Protein AF-A0A0L6JHR9-F1 (afdb_monomer_lite)

pLDDT: mean 88.11, std 11.88, range [38.38, 98.44]

Secondary structure (DSSP, 8-state):
------HHHHHHHHHHHHHHHHHHHHHHHHHHHHHHHHHHHHHHHHHHHHHHHHHHHHHHHHHHHHHHHHHHHHHHTT--HHHHHHHH---TTT-

Organism: NCBI:txid398512

Foldseek 3Di:
DPPPPPPVVVVVVVVVVVVVVVVVVVVVVVVVVVVVVVVVCVVVVVVVVVVVVVVVVVVVVVLLVVLVVVLVVCVVVVHDPVVSCVPSVDDPVSD

Structure (mmCIF, N/CA/C/O backbone):
data_AF-A0A0L6JHR9-F1
#
_entry.id   AF-A0A0L6JHR9-F1
#
loop_
_atom_site.group_PDB
_atom_site.id
_atom_site.type_symbol
_atom_site.label_atom_id
_atom_site.label_alt_id
_atom_site.label_comp_id
_atom_site.label_asym_id
_atom_site.label_entity_id
_atom_site.label_seq_id
_atom_site.pdbx_PDB_ins_code
_atom_site.Cartn_x
_atom_site.Cartn_y
_atom_site.Cartn_z
_atom_site.occupancy
_atom_site.B_iso_or_equiv
_atom_site.auth_seq_id
_atom_site.auth_comp_id
_atom_site.auth_asym_id
_atom_site.auth_atom_id
_atom_site.pdbx_PDB_model_num
ATOM 1 N N . MET A 1 1 ? 28.192 -13.535 -62.582 1.00 38.38 1 MET A N 1
ATOM 2 C CA . MET A 1 1 ? 29.372 -12.742 -62.175 1.00 38.38 1 MET A CA 1
ATOM 3 C C . MET A 1 1 ? 28.937 -11.813 -61.061 1.00 38.38 1 MET A C 1
ATOM 5 O O . MET A 1 1 ? 28.013 -11.043 -61.275 1.00 38.38 1 MET A O 1
ATOM 9 N N . ALA A 1 2 ? 29.517 -11.943 -59.868 1.00 46.34 2 ALA A N 1
ATOM 10 C CA . ALA A 1 2 ? 29.223 -11.036 -58.765 1.00 46.34 2 ALA A CA 1
ATOM 11 C C . ALA A 1 2 ? 29.741 -9.643 -59.140 1.00 46.34 2 ALA A C 1
ATOM 13 O O . ALA A 1 2 ? 30.950 -9.453 -59.280 1.00 46.34 2 ALA A O 1
ATOM 14 N N . ILE A 1 3 ? 28.830 -8.695 -59.358 1.00 55.06 3 ILE A N 1
ATOM 15 C CA . ILE A 1 3 ? 29.178 -7.281 -59.468 1.00 55.06 3 ILE A CA 1
ATOM 16 C C . ILE A 1 3 ? 29.717 -6.910 -58.088 1.00 55.06 3 ILE A C 1
ATOM 18 O O . ILE A 1 3 ? 28.947 -6.772 -57.140 1.00 55.06 3 ILE A O 1
ATOM 22 N N . LYS A 1 4 ? 31.045 -6.853 -57.935 1.00 57.72 4 LYS A N 1
ATOM 23 C CA . LYS A 1 4 ? 31.655 -6.248 -56.749 1.00 57.72 4 LYS A CA 1
ATOM 24 C C . LYS A 1 4 ? 31.088 -4.835 -56.670 1.00 57.72 4 LYS A C 1
ATOM 26 O O . LYS A 1 4 ? 31.312 -4.049 -57.588 1.00 57.72 4 LYS A O 1
ATOM 31 N N . ALA A 1 5 ? 30.305 -4.561 -55.628 1.00 63.00 5 ALA A N 1
ATOM 32 C CA . ALA A 1 5 ? 29.808 -3.223 -55.355 1.00 63.00 5 ALA A CA 1
ATOM 33 C C . ALA A 1 5 ? 30.999 -2.256 -55.381 1.00 63.00 5 ALA A C 1
ATOM 35 O O . ALA A 1 5 ? 32.081 -2.604 -54.899 1.00 63.00 5 ALA A O 1
ATOM 36 N N . GLU A 1 6 ? 30.827 -1.078 -55.985 1.00 79.06 6 GLU A N 1
ATOM 37 C CA . GLU A 1 6 ? 31.898 -0.087 -56.016 1.00 79.06 6 GLU A CA 1
ATOM 38 C C . GLU A 1 6 ? 32.434 0.143 -54.593 1.00 79.06 6 GLU A C 1
ATOM 40 O O . GLU A 1 6 ? 31.642 0.174 -53.645 1.00 79.06 6 GLU A O 1
ATOM 45 N N . PRO A 1 7 ? 33.752 0.336 -54.408 1.00 83.12 7 PRO A N 1
ATOM 46 C CA . PRO A 1 7 ? 34.358 0.453 -53.080 1.00 83.12 7 PRO A CA 1
ATOM 47 C C . PRO A 1 7 ? 33.700 1.505 -52.173 1.00 83.12 7 PRO A C 1
ATOM 49 O O . PRO A 1 7 ? 33.756 1.395 -50.949 1.00 83.12 7 PRO A O 1
ATOM 52 N N . ALA A 1 8 ? 33.079 2.530 -52.763 1.00 81.56 8 ALA A N 1
ATOM 53 C CA . ALA A 1 8 ? 32.291 3.528 -52.049 1.00 81.56 8 ALA A CA 1
ATOM 54 C C . ALA A 1 8 ? 30.980 2.951 -51.484 1.00 81.56 8 ALA A C 1
ATOM 56 O O . ALA A 1 8 ? 30.680 3.159 -50.311 1.00 81.56 8 ALA A O 1
ATOM 57 N N . ILE A 1 9 ? 30.242 2.172 -52.280 1.00 81.25 9 ILE A N 1
ATOM 58 C CA . ILE A 1 9 ? 28.984 1.528 -51.879 1.00 81.25 9 ILE A CA 1
ATOM 59 C C . ILE A 1 9 ? 29.242 0.502 -50.771 1.00 81.25 9 ILE A C 1
ATOM 61 O O . ILE A 1 9 ? 28.531 0.494 -49.768 1.00 81.25 9 ILE A O 1
ATOM 65 N N . GLU A 1 10 ? 30.299 -0.307 -50.894 1.00 85.50 10 GLU A N 1
ATOM 66 C CA . GLU A 1 10 ? 30.665 -1.289 -49.863 1.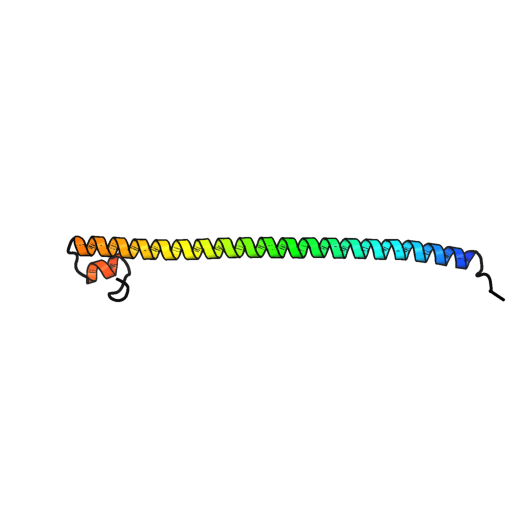00 85.50 10 GLU A CA 1
ATOM 67 C C . GLU A 1 10 ? 31.028 -0.610 -48.526 1.00 85.50 10 GLU A C 1
ATOM 69 O O . GLU A 1 10 ? 30.635 -1.071 -47.452 1.00 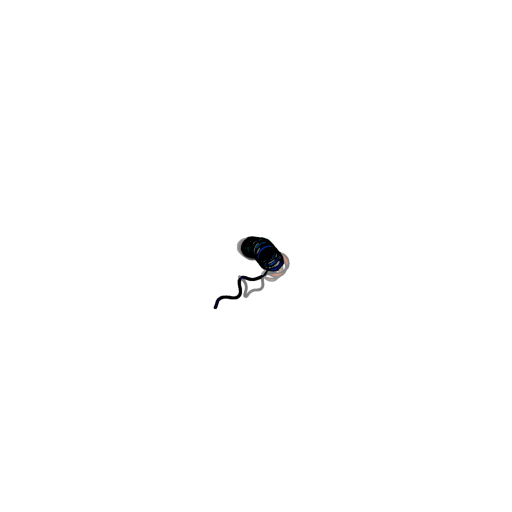85.50 10 GLU A O 1
ATOM 74 N N . LYS A 1 11 ? 31.742 0.525 -48.570 1.00 86.56 11 LYS A N 1
ATOM 75 C CA . LYS A 1 11 ? 32.051 1.322 -47.371 1.00 86.56 11 LYS A CA 1
ATOM 76 C C . LYS A 1 11 ? 30.790 1.900 -46.733 1.00 86.56 11 LYS A C 1
ATOM 78 O O . LYS A 1 11 ? 30.636 1.800 -45.518 1.00 86.56 11 LYS A O 1
ATOM 83 N N . SER A 1 12 ? 29.885 2.466 -47.529 1.00 84.12 12 SER A N 1
ATOM 84 C CA . SER A 1 12 ? 28.615 3.001 -47.029 1.00 84.12 12 SER A CA 1
ATOM 85 C C . SER A 1 12 ? 27.747 1.914 -46.389 1.00 84.12 12 SER A C 1
ATOM 87 O O . SER A 1 12 ? 27.182 2.149 -45.324 1.00 84.12 12 SER A O 1
ATOM 89 N N . GLN A 1 13 ? 27.696 0.711 -46.971 1.00 84.50 13 GLN A N 1
ATOM 90 C CA . GLN A 1 13 ? 26.980 -0.435 -46.398 1.00 84.50 13 GLN A CA 1
ATOM 91 C C . GLN A 1 13 ? 27.544 -0.848 -45.032 1.00 84.50 13 GLN A C 1
ATOM 93 O O . GLN A 1 13 ? 26.779 -0.985 -44.080 1.00 84.50 13 GLN A O 1
ATOM 98 N N . LYS A 1 14 ? 28.873 -0.951 -44.895 1.00 85.94 14 LYS A N 1
ATOM 99 C CA . LYS A 1 14 ? 29.525 -1.274 -43.611 1.00 85.94 14 LYS A CA 1
ATOM 100 C C . LYS A 1 14 ? 29.255 -0.226 -42.528 1.00 85.94 14 LYS A C 1
ATOM 102 O O . LYS A 1 14 ? 29.053 -0.575 -41.368 1.00 85.94 14 LYS A O 1
ATOM 107 N N . VAL A 1 15 ? 29.240 1.060 -42.892 1.00 84.44 15 VAL A N 1
ATOM 108 C CA . VAL A 1 15 ? 28.911 2.148 -41.953 1.00 84.44 15 VAL A CA 1
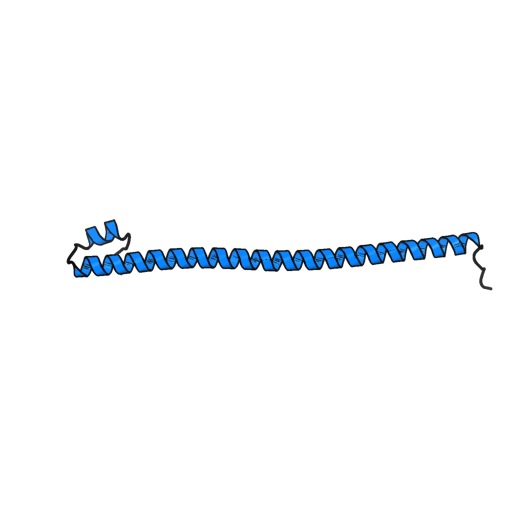ATOM 109 C C . VAL A 1 15 ? 27.448 2.067 -41.511 1.00 84.44 15 VAL A C 1
ATOM 111 O O . VAL A 1 15 ? 27.173 2.198 -40.320 1.00 84.44 15 VAL A O 1
ATOM 114 N N . LEU A 1 16 ? 26.518 1.812 -42.437 1.00 83.81 16 LEU A N 1
ATOM 115 C CA . LEU A 1 16 ? 25.096 1.644 -42.116 1.00 83.81 16 LEU A CA 1
ATOM 116 C C . LEU A 1 16 ? 24.848 0.440 -41.200 1.00 83.81 16 LEU A C 1
ATOM 118 O O . LEU A 1 16 ? 24.103 0.561 -40.234 1.00 83.81 16 LEU A O 1
ATOM 122 N N . GLU A 1 17 ? 25.506 -0.689 -41.457 1.00 84.19 17 GLU A N 1
ATOM 123 C CA . GLU A 1 17 ? 25.424 -1.887 -40.615 1.00 84.19 17 GLU A CA 1
ATOM 124 C C . GLU A 1 17 ? 25.964 -1.626 -39.199 1.00 84.19 17 GLU A C 1
ATOM 126 O O . GLU A 1 17 ? 25.333 -1.994 -38.205 1.00 84.19 17 GLU A O 1
ATOM 131 N N . TYR A 1 18 ? 27.091 -0.916 -39.082 1.00 83.75 18 TYR A N 1
ATOM 132 C CA . TYR A 1 18 ? 27.661 -0.523 -37.792 1.00 83.75 18 TYR A CA 1
ATOM 133 C C . TYR A 1 18 ? 26.739 0.421 -37.000 1.00 83.75 18 TYR A C 1
ATOM 135 O O . TYR A 1 18 ? 26.525 0.220 -35.801 1.00 83.75 18 TYR A O 1
ATOM 143 N N . LEU A 1 19 ? 26.164 1.430 -37.664 1.00 81.19 19 LEU A N 1
ATOM 144 C CA . LEU A 1 19 ? 25.217 2.362 -37.043 1.00 81.19 19 LEU A CA 1
ATOM 145 C C . LEU A 1 19 ? 23.929 1.650 -36.616 1.00 81.19 19 LEU A C 1
ATOM 147 O O . LEU A 1 19 ? 23.510 1.802 -35.470 1.00 81.19 19 LEU A O 1
ATOM 151 N N . GLY A 1 20 ? 23.365 0.805 -37.485 1.00 81.00 20 GLY A N 1
ATOM 152 C CA . GLY A 1 20 ? 22.189 -0.012 -37.180 1.00 81.00 20 GLY A CA 1
ATOM 153 C C . GLY A 1 20 ? 22.425 -0.938 -35.987 1.00 81.00 20 GLY A C 1
ATOM 154 O O . GLY A 1 20 ? 21.615 -0.976 -35.064 1.00 81.00 20 GLY A O 1
ATOM 155 N N . THR A 1 21 ? 23.591 -1.586 -35.927 1.00 79.38 21 THR A N 1
ATOM 156 C CA . THR A 1 21 ? 23.991 -2.425 -34.786 1.00 79.38 21 THR A CA 1
ATOM 157 C C . THR A 1 21 ? 24.036 -1.629 -33.477 1.00 79.38 21 THR A C 1
ATOM 159 O O . THR A 1 21 ? 23.626 -2.126 -32.425 1.00 79.38 21 THR A O 1
ATOM 162 N N . ASN A 1 22 ? 24.540 -0.393 -33.505 1.00 85.94 22 ASN A N 1
ATOM 163 C CA . ASN A 1 22 ? 24.588 0.467 -32.321 1.00 85.94 22 ASN A CA 1
ATOM 164 C C . ASN A 1 22 ? 23.193 0.948 -31.899 1.00 85.94 22 ASN A C 1
ATOM 166 O O . ASN A 1 22 ? 22.891 0.955 -30.702 1.00 85.94 22 ASN A O 1
ATOM 170 N N . ASP A 1 23 ? 22.334 1.294 -32.856 1.00 88.56 23 ASP A N 1
ATOM 171 C CA . ASP A 1 23 ? 20.963 1.732 -32.590 1.00 88.56 23 ASP A CA 1
ATOM 172 C C . ASP A 1 23 ? 20.086 0.597 -32.050 1.00 88.56 23 ASP A C 1
ATOM 174 O O . ASP A 1 23 ? 19.361 0.792 -31.069 1.00 88.56 23 ASP A O 1
ATOM 178 N N . GLU A 1 24 ? 20.194 -0.610 -32.607 1.00 89.88 24 GLU A N 1
ATOM 179 C CA . GLU A 1 24 ? 19.503 -1.802 -32.108 1.00 89.88 24 GLU A CA 1
ATOM 180 C C . GLU A 1 24 ? 19.961 -2.172 -30.700 1.00 89.88 24 GLU A C 1
ATOM 182 O O . GLU A 1 24 ? 19.125 -2.382 -29.817 1.00 89.88 24 GLU A O 1
ATOM 187 N N . LYS A 1 25 ? 21.276 -2.174 -30.444 1.00 87.56 25 LYS A N 1
ATOM 188 C CA . LYS A 1 25 ? 21.817 -2.401 -29.096 1.00 87.56 25 LYS A CA 1
ATOM 189 C C . LYS A 1 25 ? 21.298 -1.356 -28.120 1.00 87.56 25 LYS A C 1
ATOM 191 O O . LYS A 1 25 ? 20.822 -1.706 -27.042 1.00 87.56 25 LYS A O 1
ATOM 196 N N . ARG A 1 26 ? 21.329 -0.074 -28.494 1.00 89.06 26 ARG A N 1
ATOM 197 C CA . ARG A 1 26 ? 20.809 1.015 -27.659 1.00 89.06 26 ARG A CA 1
ATOM 198 C C . ARG A 1 26 ? 19.321 0.833 -27.373 1.00 89.06 26 ARG A C 1
ATOM 200 O O . ARG A 1 26 ? 18.893 1.035 -26.239 1.00 89.06 26 ARG A O 1
ATOM 207 N N . ARG A 1 27 ? 18.531 0.441 -28.373 1.00 93.69 27 ARG A N 1
ATOM 208 C CA . ARG A 1 27 ? 17.103 0.153 -28.211 1.00 93.69 27 ARG A CA 1
ATOM 209 C C . ARG A 1 27 ? 16.877 -1.037 -27.281 1.00 93.69 27 ARG A C 1
ATOM 211 O O . ARG A 1 27 ? 16.033 -0.940 -26.396 1.00 93.69 27 ARG A O 1
ATOM 218 N N . TYR A 1 28 ? 17.646 -2.111 -27.436 1.00 93.12 28 TYR A N 1
ATOM 219 C CA . TYR A 1 28 ? 17.592 -3.282 -26.563 1.00 93.12 28 TYR A CA 1
ATOM 220 C C . TYR A 1 28 ? 17.897 -2.915 -25.105 1.00 93.12 28 TYR A C 1
ATOM 222 O O . TYR A 1 28 ? 17.117 -3.248 -24.214 1.00 93.12 28 TYR A O 1
ATOM 230 N N . TYR A 1 29 ? 18.965 -2.148 -24.857 1.00 91.81 29 TYR A N 1
ATOM 231 C CA . TYR A 1 29 ? 19.296 -1.669 -23.513 1.00 91.81 29 TYR A CA 1
ATOM 232 C C . TYR A 1 29 ? 18.190 -0.799 -22.917 1.00 91.81 29 TYR A C 1
ATOM 234 O O . TYR A 1 29 ? 17.792 -1.041 -21.783 1.00 91.81 29 TYR A O 1
ATOM 242 N N . LYS A 1 30 ? 17.633 0.141 -23.691 1.00 94.31 30 LYS A N 1
ATOM 243 C CA . LYS A 1 30 ? 16.510 0.976 -23.239 1.00 94.31 30 LYS A CA 1
ATOM 244 C C . LYS A 1 30 ? 15.269 0.156 -22.895 1.00 94.31 30 LYS A C 1
ATOM 246 O O . LYS A 1 30 ? 14.612 0.444 -21.904 1.00 94.31 30 LYS A O 1
ATOM 251 N N . LEU A 1 31 ? 14.931 -0.850 -23.702 1.00 96.81 31 LEU A N 1
ATOM 252 C CA . LEU A 1 31 ? 13.785 -1.722 -23.432 1.00 96.81 31 LEU A CA 1
ATOM 253 C C . LEU A 1 31 ? 14.002 -2.556 -22.170 1.00 96.81 31 LEU A C 1
ATOM 255 O O . LEU A 1 31 ? 13.086 -2.675 -21.361 1.00 96.81 31 LEU A O 1
ATOM 259 N N . ARG A 1 32 ? 15.212 -3.089 -21.977 1.00 95.31 32 ARG A N 1
ATOM 260 C CA . ARG A 1 32 ? 15.573 -3.825 -20.763 1.00 95.31 32 ARG A CA 1
ATOM 261 C C . ARG A 1 32 ? 15.519 -2.930 -19.529 1.00 95.31 32 ARG A C 1
ATOM 263 O O . ARG A 1 32 ? 14.956 -3.326 -18.517 1.00 95.31 32 ARG A O 1
ATOM 270 N N . GLU A 1 33 ? 16.090 -1.735 -19.616 1.00 95.06 33 GLU A N 1
ATOM 271 C CA . GLU A 1 33 ? 16.066 -0.752 -18.537 1.00 95.06 33 GLU A CA 1
ATOM 272 C C . GLU A 1 33 ? 14.630 -0.351 -18.198 1.00 95.06 33 GLU A C 1
ATOM 274 O O . GLU A 1 33 ? 14.259 -0.364 -17.028 1.00 95.06 33 GLU A O 1
ATOM 279 N N . LYS A 1 34 ? 13.798 -0.088 -19.212 1.00 97.31 34 LYS A N 1
ATOM 280 C CA . LYS A 1 34 ? 12.375 0.189 -19.019 1.00 97.31 34 LYS A CA 1
ATOM 281 C C . LYS A 1 34 ? 11.667 -0.970 -18.320 1.00 97.31 34 LYS A C 1
ATOM 283 O O . LYS A 1 34 ? 10.978 -0.732 -17.341 1.00 97.31 34 LYS A O 1
ATOM 288 N N . ALA A 1 35 ? 11.869 -2.206 -18.777 1.00 96.75 35 ALA A N 1
ATOM 289 C CA . ALA A 1 35 ? 11.256 -3.376 -18.156 1.00 96.75 35 ALA A CA 1
ATOM 290 C C . ALA A 1 35 ? 11.639 -3.492 -16.674 1.00 96.75 35 ALA A C 1
ATOM 292 O O . ALA A 1 35 ? 10.764 -3.679 -15.839 1.00 96.75 35 ALA A O 1
ATOM 293 N N . ILE A 1 36 ? 12.919 -3.302 -16.335 1.00 95.81 36 ILE A N 1
ATOM 294 C CA . ILE A 1 36 ? 13.387 -3.309 -14.941 1.00 95.81 36 ILE A CA 1
ATOM 295 C C . ILE A 1 36 ? 12.683 -2.222 -14.121 1.00 95.81 36 ILE A C 1
ATOM 297 O O . ILE A 1 36 ? 12.214 -2.506 -13.023 1.00 95.81 36 ILE A O 1
ATOM 301 N N . HIS A 1 37 ? 12.579 -0.997 -14.642 1.00 96.75 37 HIS A N 1
ATOM 302 C CA . HIS A 1 37 ? 11.882 0.086 -13.944 1.00 96.75 37 HIS A CA 1
ATOM 303 C C . HIS A 1 37 ? 10.396 -0.222 -13.755 1.00 96.75 37 HIS A C 1
ATOM 305 O O . HIS A 1 37 ? 9.896 -0.083 -12.644 1.00 96.75 37 HIS A O 1
ATOM 311 N N . ASP A 1 38 ? 9.715 -0.703 -14.797 1.00 97.94 38 ASP A N 1
ATOM 312 C CA . ASP A 1 38 ? 8.303 -1.083 -14.734 1.00 97.94 38 ASP A CA 1
ATOM 313 C C . ASP A 1 38 ? 8.081 -2.187 -13.676 1.00 97.94 38 ASP A C 1
ATOM 315 O O . ASP A 1 38 ? 7.126 -2.126 -12.900 1.00 97.94 38 ASP A O 1
ATOM 319 N N . GLU A 1 39 ? 8.982 -3.175 -13.584 1.00 96.56 39 GLU A N 1
ATOM 320 C CA . GLU A 1 39 ? 8.925 -4.212 -12.546 1.00 96.56 39 GLU A CA 1
ATOM 321 C C . GLU A 1 39 ? 9.157 -3.659 -11.141 1.00 96.56 39 GLU A C 1
ATOM 323 O O . GLU A 1 39 ? 8.421 -4.012 -10.216 1.00 96.56 39 GLU A O 1
ATOM 328 N N . VAL A 1 40 ? 10.155 -2.787 -10.976 1.00 96.81 40 VAL A N 1
ATOM 329 C CA . VAL A 1 40 ? 10.447 -2.138 -9.694 1.00 96.81 40 VAL A CA 1
ATOM 330 C C . VAL A 1 40 ? 9.241 -1.323 -9.244 1.00 96.81 40 VAL A C 1
ATOM 332 O O . VAL A 1 40 ? 8.756 -1.548 -8.140 1.00 96.81 40 VAL A O 1
ATOM 335 N N . THR A 1 41 ? 8.703 -0.459 -10.107 1.00 97.31 41 THR A N 1
ATOM 336 C CA . THR A 1 41 ? 7.521 0.360 -9.815 1.00 97.31 41 THR A CA 1
ATOM 337 C C . THR A 1 41 ? 6.310 -0.497 -9.45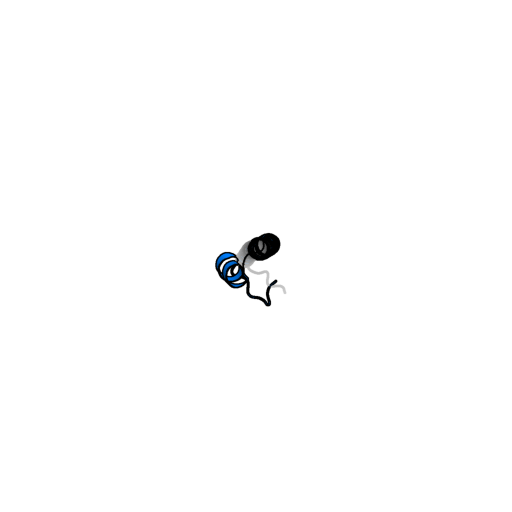9 1.00 97.31 41 THR A C 1
ATOM 339 O O . THR A 1 41 ? 5.597 -0.186 -8.507 1.00 97.31 41 THR A O 1
ATOM 342 N N . ARG A 1 42 ? 6.091 -1.608 -10.173 1.00 98.06 42 ARG A N 1
ATOM 343 C CA . ARG A 1 42 ? 5.008 -2.552 -9.867 1.00 98.06 42 ARG A CA 1
ATOM 344 C C . ARG A 1 42 ? 5.154 -3.139 -8.462 1.00 98.06 42 ARG A C 1
ATOM 346 O O . ARG A 1 42 ? 4.178 -3.194 -7.720 1.00 98.06 42 ARG A O 1
ATOM 353 N N . ILE A 1 43 ? 6.357 -3.582 -8.093 1.00 97.75 43 ILE A N 1
ATOM 354 C CA . ILE A 1 43 ? 6.619 -4.196 -6.783 1.00 97.75 43 ILE A CA 1
ATOM 355 C C . ILE A 1 43 ? 6.522 -3.160 -5.660 1.00 97.75 43 ILE A C 1
ATOM 357 O O . ILE A 1 43 ? 5.919 -3.443 -4.624 1.00 97.75 43 ILE A O 1
ATOM 361 N N . THR A 1 44 ? 7.106 -1.974 -5.844 1.00 96.88 44 THR A N 1
ATOM 362 C CA . THR A 1 44 ? 7.067 -0.915 -4.829 1.00 96.88 44 THR A CA 1
ATOM 363 C C . THR A 1 44 ? 5.643 -0.430 -4.607 1.00 96.88 44 THR A C 1
ATOM 365 O O . THR A 1 44 ? 5.207 -0.394 -3.461 1.00 96.88 44 THR A O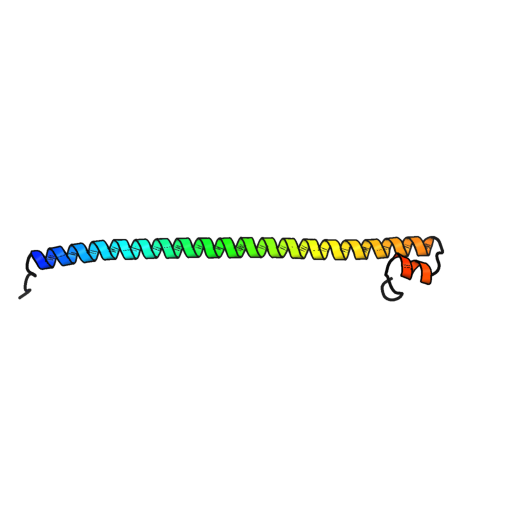 1
ATOM 368 N N . GLY A 1 45 ? 4.893 -0.177 -5.685 1.00 98.06 45 GLY A N 1
ATOM 369 C CA . GLY A 1 45 ? 3.488 0.223 -5.608 1.00 98.06 45 GLY A CA 1
ATOM 370 C C . GLY A 1 45 ? 2.635 -0.819 -4.884 1.00 98.06 45 GLY A C 1
ATOM 371 O O . GLY A 1 45 ? 1.964 -0.495 -3.910 1.00 98.06 45 GLY A O 1
ATOM 372 N N . ALA A 1 46 ? 2.748 -2.098 -5.262 1.00 98.19 46 ALA A N 1
ATOM 373 C CA . ALA A 1 46 ? 2.006 -3.174 -4.600 1.00 98.19 46 ALA A CA 1
ATOM 374 C C . ALA A 1 46 ? 2.345 -3.303 -3.102 1.00 98.19 46 ALA A C 1
ATOM 376 O O . ALA A 1 46 ? 1.471 -3.582 -2.279 1.00 98.19 46 ALA A O 1
ATOM 377 N N . ARG A 1 47 ? 3.614 -3.098 -2.724 1.00 98.00 47 ARG A N 1
ATOM 378 C CA . ARG A 1 47 ? 4.044 -3.138 -1.320 1.00 98.00 47 ARG A CA 1
ATOM 379 C C . ARG A 1 47 ? 3.488 -1.962 -0.519 1.00 98.00 47 ARG A C 1
ATOM 381 O O . ARG A 1 47 ? 3.059 -2.164 0.616 1.00 98.00 47 ARG A O 1
ATOM 388 N N . GLU A 1 48 ? 3.524 -0.759 -1.081 1.00 97.94 48 GLU A N 1
ATOM 389 C CA . GLU A 1 48 ? 2.994 0.452 -0.448 1.00 97.94 48 GLU A CA 1
ATOM 390 C C . GLU A 1 48 ? 1.480 0.360 -0.258 1.00 97.94 48 GLU A C 1
ATOM 392 O O . GLU A 1 48 ? 0.993 0.559 0.856 1.00 97.94 48 GLU A O 1
ATOM 397 N N . GLU A 1 49 ? 0.751 -0.046 -1.300 1.00 97.94 49 GLU A N 1
ATOM 398 C CA . GLU A 1 49 ? -0.693 -0.280 -1.235 1.00 97.94 49 GLU A CA 1
ATOM 399 C C . GLU A 1 49 ? -1.041 -1.340 -0.186 1.00 97.94 49 GLU A C 1
ATOM 401 O O . GLU A 1 49 ? -1.903 -1.112 0.665 1.00 97.94 49 GLU A O 1
ATOM 406 N N . GLY A 1 50 ? -0.334 -2.475 -0.185 1.00 98.44 50 GLY A N 1
ATOM 407 C CA . GLY A 1 50 ? -0.547 -3.540 0.793 1.00 98.44 50 GLY A CA 1
ATOM 408 C C . GLY A 1 50 ? -0.294 -3.084 2.234 1.00 98.44 50 GLY A C 1
ATOM 409 O O . GLY A 1 50 ? -1.071 -3.407 3.134 1.00 98.44 50 GLY A O 1
ATOM 410 N N . LEU A 1 51 ? 0.755 -2.287 2.465 1.00 98.38 51 LEU A N 1
ATOM 411 C CA . LEU A 1 51 ? 1.048 -1.722 3.783 1.00 98.38 51 LEU A CA 1
ATOM 412 C C . LEU A 1 51 ? -0.036 -0.733 4.224 1.00 98.38 51 LEU A C 1
ATOM 414 O O . LEU A 1 51 ? -0.492 -0.792 5.367 1.00 98.38 51 LEU A O 1
ATOM 418 N N . GLN A 1 52 ? -0.463 0.157 3.328 1.00 98.31 52 GLN A N 1
ATOM 419 C CA . GLN A 1 52 ? -1.496 1.146 3.616 1.00 98.31 52 GLN A CA 1
ATOM 420 C C . GLN A 1 52 ? -2.835 0.473 3.940 1.00 98.31 52 GLN A C 1
ATOM 422 O O . GLN A 1 52 ? -3.469 0.814 4.942 1.00 98.31 52 GLN A O 1
ATOM 427 N N . GLN A 1 53 ? -3.240 -0.515 3.140 1.00 98.12 53 GLN A N 1
ATOM 428 C CA . GLN A 1 53 ? -4.445 -1.304 3.387 1.00 98.12 53 GLN A CA 1
ATOM 429 C C . GLN A 1 53 ? -4.354 -2.053 4.718 1.00 98.12 53 GLN A C 1
ATOM 431 O O . GLN A 1 53 ? -5.280 -1.980 5.527 1.00 98.12 53 GLN A O 1
ATOM 436 N N . GLY A 1 54 ? -3.225 -2.716 4.987 1.00 98.44 54 GLY A N 1
ATOM 437 C CA . GLY A 1 54 ? -3.000 -3.432 6.242 1.00 98.44 54 GLY A CA 1
ATOM 438 C C . GLY A 1 54 ? -3.071 -2.515 7.465 1.00 98.44 54 GLY A C 1
ATOM 439 O O . GLY A 1 54 ? -3.708 -2.858 8.462 1.00 98.44 54 GLY A O 1
ATOM 440 N N . LEU A 1 55 ? -2.491 -1.316 7.382 1.00 98.44 55 LEU A N 1
ATOM 441 C CA . LEU A 1 55 ? -2.532 -0.330 8.461 1.00 98.44 55 LEU A CA 1
ATOM 442 C C . LEU A 1 55 ? -3.949 0.212 8.686 1.00 98.44 55 LEU A C 1
ATOM 444 O O . LEU A 1 55 ? -4.395 0.305 9.830 1.00 98.44 55 LEU A O 1
ATOM 448 N N . GLN A 1 56 ? -4.685 0.517 7.615 1.00 98.12 56 GLN A N 1
ATOM 449 C CA . GLN A 1 56 ? -6.071 0.975 7.707 1.00 98.12 56 GLN A CA 1
ATOM 450 C C . GLN A 1 56 ? -6.979 -0.096 8.325 1.00 98.12 56 GLN A C 1
ATOM 452 O O . GLN A 1 56 ? -7.735 0.196 9.257 1.00 98.12 56 GLN A O 1
ATOM 457 N N . GLN A 1 57 ? -6.874 -1.340 7.852 1.00 97.94 57 GLN A N 1
ATOM 458 C CA . GLN A 1 57 ? -7.623 -2.470 8.397 1.00 97.94 57 GLN A CA 1
ATOM 459 C C . GLN A 1 57 ? -7.260 -2.721 9.862 1.00 97.94 57 GLN A C 1
ATOM 461 O O . GLN A 1 57 ? -8.152 -2.872 10.697 1.00 97.94 57 GLN A O 1
ATOM 466 N N . GLY A 1 58 ? -5.968 -2.705 10.199 1.00 98.06 58 GLY A N 1
ATOM 467 C CA . GLY A 1 58 ? -5.488 -2.873 11.569 1.00 98.06 58 GLY A CA 1
ATOM 468 C C . GLY A 1 58 ? -6.024 -1.795 12.511 1.00 98.06 58 GLY A C 1
ATOM 469 O O . GLY A 1 58 ? -6.528 -2.112 13.588 1.00 98.06 58 GLY A O 1
ATOM 470 N N . LEU A 1 59 ? -6.007 -0.529 12.085 1.00 97.75 59 LEU A N 1
ATOM 471 C CA . LEU A 1 59 ? -6.548 0.588 12.860 1.00 97.75 59 LEU A CA 1
ATOM 472 C C . LEU A 1 59 ? -8.062 0.453 13.069 1.00 97.75 59 LEU A C 1
ATOM 474 O O . LEU A 1 59 ? -8.555 0.677 14.174 1.00 97.75 59 LEU A O 1
ATOM 478 N N . GLN A 1 60 ? -8.809 0.069 12.032 1.00 96.19 60 GLN A N 1
ATOM 479 C CA . GLN A 1 60 ? -10.258 -0.109 12.123 1.00 96.19 60 GLN A CA 1
ATOM 480 C C . GLN A 1 60 ? -10.629 -1.280 13.041 1.00 96.19 60 GLN A C 1
ATOM 482 O O . GLN A 1 60 ? -11.489 -1.134 13.912 1.00 96.19 60 GLN A O 1
ATOM 487 N N . GLN A 1 61 ? -9.947 -2.420 12.899 1.00 96.06 61 GLN A N 1
ATOM 488 C CA . GLN A 1 61 ? -10.134 -3.573 13.778 1.00 96.06 61 GLN A CA 1
ATOM 489 C C . GLN A 1 61 ? -9.757 -3.243 15.224 1.00 96.06 61 GLN A C 1
ATOM 491 O O . GLN A 1 61 ? -10.490 -3.609 16.139 1.00 96.06 61 GLN A O 1
ATOM 496 N N . GLY A 1 62 ? -8.650 -2.524 15.438 1.00 96.06 62 GLY A N 1
ATOM 497 C CA . GLY A 1 62 ? -8.212 -2.078 16.759 1.00 96.06 62 GLY A CA 1
ATOM 498 C C . GLY A 1 62 ? -9.234 -1.160 17.425 1.00 96.06 62 GLY A C 1
ATOM 499 O O . GLY A 1 62 ? -9.633 -1.414 18.559 1.00 96.06 62 GLY A O 1
ATOM 500 N N . LYS A 1 63 ? -9.737 -0.154 16.697 1.00 94.19 63 LYS A N 1
ATOM 501 C CA . LYS A 1 63 ? -10.806 0.733 17.180 1.00 94.19 63 LYS A CA 1
ATOM 502 C C . LYS A 1 63 ? -12.065 -0.048 17.551 1.00 94.19 63 LYS A C 1
ATOM 504 O O . LYS A 1 63 ? -12.573 0.140 18.650 1.00 94.19 63 LYS A O 1
ATOM 509 N N . LYS A 1 64 ? -12.525 -0.965 16.690 1.00 92.06 64 LYS A N 1
ATOM 510 C CA . LYS A 1 64 ? -13.711 -1.791 16.970 1.00 92.06 64 LYS A CA 1
ATOM 511 C C . LYS A 1 64 ? -13.512 -2.678 18.203 1.00 92.06 64 LYS A C 1
ATOM 513 O O . LYS A 1 64 ? -14.379 -2.709 19.069 1.00 92.06 64 LYS A O 1
ATOM 518 N N . LYS A 1 65 ? -12.367 -3.364 18.314 1.00 94.06 65 LYS A N 1
ATOM 519 C CA . LYS A 1 65 ? -12.033 -4.190 19.488 1.00 94.06 65 LYS A CA 1
ATOM 520 C C . LYS A 1 65 ? -12.015 -3.361 20.769 1.00 94.06 65 LYS A C 1
ATOM 522 O O . LYS A 1 65 ? -12.621 -3.776 21.750 1.00 94.06 65 LYS A O 1
ATOM 527 N N . ASN A 1 66 ? -11.388 -2.186 20.735 1.00 93.75 66 ASN A N 1
ATOM 528 C CA . ASN A 1 66 ? -11.349 -1.281 21.878 1.00 93.75 66 ASN A CA 1
ATOM 529 C C . ASN A 1 66 ? -12.754 -0.804 22.274 1.00 93.75 66 ASN A C 1
ATOM 531 O O . ASN A 1 66 ? -13.104 -0.879 23.446 1.00 93.75 66 ASN A O 1
ATOM 535 N N . SER A 1 67 ? -13.589 -0.387 21.316 1.00 92.00 67 SER A N 1
ATOM 536 C CA . SER A 1 67 ? -14.983 -0.014 21.600 1.00 92.00 67 SER A CA 1
ATOM 537 C C . SER A 1 67 ? -15.761 -1.157 22.257 1.00 92.00 67 SER A C 1
ATOM 539 O O . SER A 1 67 ? -16.490 -0.918 23.217 1.00 92.00 67 SER A O 1
ATOM 541 N N . ILE A 1 68 ? -15.583 -2.398 21.785 1.00 91.62 68 ILE A N 1
ATOM 542 C CA . ILE A 1 68 ? -16.248 -3.580 22.357 1.00 91.62 68 ILE A CA 1
ATOM 543 C C . ILE A 1 68 ? -15.751 -3.840 23.781 1.00 91.62 68 ILE A C 1
ATOM 545 O O . ILE A 1 68 ? -16.550 -4.119 24.671 1.00 91.62 68 ILE A O 1
ATOM 549 N N . GLU A 1 69 ? -14.443 -3.748 24.020 1.00 92.94 69 GLU A N 1
ATOM 550 C CA . GLU A 1 69 ? -13.867 -3.947 25.351 1.00 92.94 69 GLU A CA 1
ATOM 551 C C . GLU A 1 69 ? -14.363 -2.892 26.349 1.00 92.94 69 GLU A C 1
ATOM 553 O O . GLU A 1 69 ? -14.760 -3.232 27.464 1.00 92.94 69 GLU A O 1
ATOM 558 N N . VAL A 1 70 ? -14.404 -1.625 25.930 1.00 91.81 70 VAL A N 1
ATOM 559 C CA . VAL A 1 70 ? -14.951 -0.524 26.729 1.00 91.81 70 VAL A CA 1
ATOM 560 C C . VAL A 1 70 ? -16.431 -0.763 27.031 1.00 91.81 70 VAL A C 1
ATOM 562 O O . VAL A 1 70 ? -16.828 -0.683 28.190 1.00 91.81 70 VAL A O 1
ATOM 565 N N . ALA A 1 71 ? -17.237 -1.137 26.034 1.00 90.44 71 ALA A N 1
ATOM 566 C CA . ALA A 1 71 ? -18.653 -1.438 26.236 1.00 90.44 71 ALA A CA 1
ATOM 567 C C . ALA A 1 71 ? -18.876 -2.618 27.198 1.00 90.44 71 ALA A C 1
ATOM 569 O O . ALA A 1 71 ? -19.790 -2.570 28.020 1.00 90.44 71 ALA A O 1
ATOM 570 N N . LYS A 1 72 ? -18.031 -3.657 27.141 1.00 90.94 72 LYS A N 1
ATOM 571 C CA . LYS A 1 72 ? -18.079 -4.790 28.081 1.00 90.94 72 LYS A CA 1
ATOM 572 C C . LYS A 1 72 ? -17.770 -4.364 29.513 1.00 90.94 72 LYS A C 1
ATOM 574 O O . LYS A 1 72 ? -18.478 -4.786 30.420 1.00 90.94 72 LYS A O 1
ATOM 579 N N . LYS A 1 73 ? -16.756 -3.518 29.714 1.00 92.62 73 LYS A N 1
ATOM 580 C CA . LYS A 1 73 ? -16.423 -2.958 31.035 1.00 92.62 73 LYS A CA 1
ATOM 581 C C . LYS A 1 73 ? -17.569 -2.101 31.580 1.00 92.62 73 LYS A C 1
ATOM 583 O O . LYS A 1 73 ? -18.003 -2.314 32.701 1.00 92.62 73 LYS A O 1
ATOM 588 N N . MET A 1 74 ? -18.149 -1.233 30.751 1.00 91.06 74 MET A N 1
ATOM 589 C CA . MET A 1 74 ? -19.308 -0.419 31.143 1.00 91.06 74 MET A CA 1
ATOM 590 C C . MET A 1 74 ? -20.530 -1.265 31.540 1.00 91.06 74 MET A C 1
ATOM 592 O O . MET A 1 74 ? -21.226 -0.922 32.492 1.00 91.06 74 MET A O 1
ATOM 596 N N . LEU A 1 75 ? -20.782 -2.380 30.840 1.00 90.38 75 LEU A N 1
ATOM 597 C CA . LEU A 1 75 ? -21.837 -3.330 31.214 1.00 90.38 75 LEU A CA 1
ATOM 598 C C . LEU A 1 75 ? -21.553 -3.999 32.566 1.00 90.38 75 LEU A C 1
ATOM 600 O O . LEU A 1 75 ? -22.468 -4.159 33.368 1.00 90.38 75 LEU A O 1
ATOM 604 N N . GLN A 1 76 ? -20.299 -4.384 32.823 1.00 92.50 76 GLN A N 1
ATOM 605 C CA . GLN A 1 76 ? -19.888 -4.965 34.108 1.00 92.50 76 GLN A CA 1
ATOM 606 C C . GLN A 1 76 ? -20.058 -3.975 35.265 1.00 92.50 76 GLN A C 1
ATOM 608 O O . GLN A 1 76 ? -20.452 -4.381 36.355 1.00 92.50 76 GLN A O 1
ATOM 613 N N . ASP A 1 77 ? -19.845 -2.687 35.000 1.00 94.06 77 ASP A N 1
ATOM 614 C CA . ASP A 1 77 ? -20.050 -1.601 35.962 1.00 94.06 77 ASP A CA 1
ATOM 615 C C . ASP A 1 77 ? -21.536 -1.215 36.133 1.00 94.06 77 ASP A C 1
ATOM 617 O O . ASP A 1 77 ? -21.861 -0.307 36.899 1.00 94.06 77 ASP A O 1
ATOM 621 N N . GLY A 1 78 ? -22.457 -1.891 35.434 1.00 91.12 78 GLY A N 1
ATOM 622 C CA . GLY A 1 78 ? -23.900 -1.678 35.561 1.00 91.12 78 GLY A CA 1
ATOM 623 C C . GLY A 1 78 ? -24.425 -0.423 34.859 1.00 91.12 78 GLY A C 1
ATOM 624 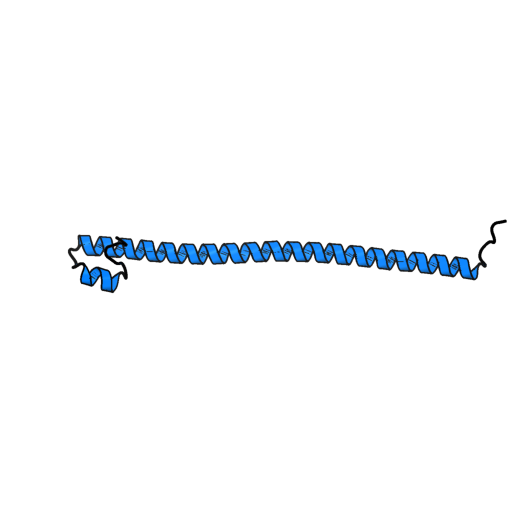O O . GLY A 1 78 ? -25.499 0.064 35.214 1.00 91.12 78 GLY A O 1
ATOM 625 N N . MET A 1 79 ? -23.694 0.125 33.879 1.00 90.00 79 MET A N 1
ATOM 626 C CA . MET A 1 79 ? -24.189 1.251 33.082 1.00 90.00 79 MET A CA 1
ATOM 627 C C . MET A 1 79 ? -25.369 0.840 32.193 1.00 90.00 79 MET A C 1
ATOM 629 O O . MET A 1 79 ? -25.395 -0.252 31.627 1.00 90.00 79 MET A O 1
ATOM 633 N N . ASP A 1 80 ? -26.322 1.759 32.025 1.00 91.25 80 ASP A N 1
ATOM 634 C CA . ASP A 1 80 ? -27.484 1.570 31.155 1.00 91.25 80 ASP A CA 1
ATOM 635 C C . ASP A 1 80 ? -27.085 1.440 29.675 1.00 91.25 80 ASP A C 1
ATOM 637 O O . ASP A 1 80 ? -26.196 2.143 29.182 1.00 91.25 80 ASP A O 1
ATOM 641 N N . ASP A 1 81 ? -27.801 0.583 28.945 1.00 86.31 81 ASP A N 1
ATOM 642 C CA . ASP A 1 81 ? -27.565 0.312 27.526 1.00 86.31 81 ASP A CA 1
ATOM 643 C C . ASP A 1 81 ? -27.522 1.581 26.663 1.00 86.31 81 ASP A C 1
ATOM 645 O O . ASP A 1 81 ? -26.665 1.674 25.779 1.00 86.31 81 ASP A O 1
ATOM 649 N N . ASN A 1 82 ? -28.386 2.569 26.937 1.00 89.44 82 ASN A N 1
ATOM 650 C CA . ASN A 1 82 ? -28.448 3.810 26.160 1.00 89.44 82 ASN A CA 1
ATOM 651 C C . ASN A 1 82 ? -27.176 4.651 26.334 1.00 89.44 82 ASN A C 1
ATOM 653 O O . ASN A 1 82 ? -26.711 5.295 25.391 1.00 89.44 82 ASN A O 1
ATOM 657 N N . MET A 1 83 ? -26.592 4.646 27.537 1.00 88.50 83 MET A N 1
ATOM 658 C CA . MET A 1 83 ? -25.326 5.337 27.794 1.00 88.50 83 MET A CA 1
ATOM 659 C C . MET A 1 83 ? -24.179 4.634 27.074 1.00 88.50 83 MET A C 1
ATOM 661 O O . MET A 1 83 ? -23.354 5.286 26.434 1.00 88.50 83 MET A O 1
ATOM 665 N N . ILE A 1 84 ? -24.145 3.303 27.115 1.00 88.31 84 ILE A N 1
ATOM 666 C CA . ILE A 1 84 ? -23.089 2.532 26.457 1.00 88.31 84 ILE A CA 1
ATOM 667 C C . ILE A 1 84 ? -23.134 2.740 24.945 1.00 88.31 84 ILE A C 1
ATOM 669 O O . ILE A 1 84 ? -22.088 2.964 24.337 1.00 88.31 84 ILE A O 1
ATOM 673 N N . GLU A 1 85 ? -24.317 2.721 24.337 1.00 89.50 85 GLU A N 1
ATOM 674 C CA . GLU A 1 85 ? -24.486 2.991 22.906 1.00 89.50 85 GLU A CA 1
ATOM 675 C C . GLU A 1 85 ? -23.995 4.400 22.537 1.00 89.50 85 GLU A C 1
ATOM 677 O O . GLU A 1 85 ? -23.208 4.560 21.601 1.00 89.50 85 GLU A O 1
ATOM 682 N N . LYS A 1 86 ? -24.335 5.410 23.349 1.00 88.19 86 LYS A N 1
ATOM 683 C CA . LYS A 1 86 ? -23.901 6.801 23.152 1.00 88.19 86 LYS A CA 1
ATOM 684 C C . LYS A 1 86 ? -22.380 6.987 23.196 1.00 88.19 86 LYS A C 1
ATOM 686 O O . LYS A 1 86 ? -21.853 7.781 22.419 1.00 88.19 86 LYS A O 1
ATOM 691 N N . TYR A 1 87 ? -21.676 6.309 24.106 1.00 86.00 87 TYR A N 1
ATOM 692 C CA . TYR A 1 87 ? -20.234 6.521 24.313 1.00 86.00 87 TYR A CA 1
ATOM 693 C C . TYR A 1 87 ? -19.335 5.549 23.544 1.00 86.00 87 TYR A C 1
ATOM 695 O O . TYR A 1 87 ? -18.234 5.927 23.148 1.00 86.00 87 TYR A O 1
ATOM 703 N N . SER A 1 88 ? -19.776 4.310 23.320 1.00 83.81 88 SER A N 1
ATOM 704 C CA . SER A 1 88 ? -18.999 3.312 22.568 1.00 83.81 88 SER A CA 1
ATOM 705 C C . SER A 1 88 ? -19.263 3.353 21.060 1.00 83.81 88 SER A C 1
ATOM 707 O O . SER A 1 88 ? -18.440 2.853 20.289 1.00 83.81 88 SER A O 1
ATOM 709 N N . GLY A 1 89 ? -20.390 3.947 20.642 1.00 83.75 89 GLY A N 1
ATOM 710 C CA . GLY A 1 89 ? -20.857 3.940 19.255 1.00 83.75 89 GLY A CA 1
ATOM 711 C C . GLY A 1 89 ? -21.285 2.554 18.761 1.00 83.75 89 GLY A C 1
ATOM 712 O O . GLY A 1 89 ? -21.348 2.341 17.553 1.00 83.75 89 GLY A O 1
ATOM 713 N N . LEU A 1 90 ? -21.516 1.605 19.677 1.00 82.25 90 LEU A N 1
ATOM 714 C CA . LEU A 1 90 ? -21.924 0.234 19.378 1.00 82.25 90 LEU A CA 1
ATOM 715 C C . LEU A 1 90 ? -23.414 0.043 19.647 1.00 82.25 90 LEU A C 1
ATOM 717 O O . LEU A 1 90 ? -23.895 0.372 20.733 1.00 82.25 90 LEU A O 1
ATOM 721 N N . SER A 1 91 ? -24.111 -0.557 18.686 1.00 78.06 91 SER A N 1
ATOM 722 C CA . SER A 1 91 ? -25.514 -0.945 18.836 1.00 78.06 91 SER A CA 1
ATOM 723 C C . SER A 1 91 ? -25.650 -2.282 19.577 1.00 78.06 91 SER A C 1
ATOM 725 O O . SER A 1 91 ? -24.680 -3.027 19.745 1.00 78.06 91 SER A O 1
ATOM 727 N N . LYS A 1 92 ? -26.873 -2.644 19.990 1.00 67.81 92 LYS A N 1
ATOM 728 C CA . LYS A 1 92 ? -27.151 -3.943 20.637 1.00 67.81 92 LYS A CA 1
ATOM 729 C C . LYS A 1 92 ? -26.766 -5.160 19.786 1.00 67.81 92 LYS A C 1
ATOM 731 O O . LYS A 1 92 ? -26.502 -6.210 20.355 1.00 67.81 92 LYS A O 1
ATOM 736 N N . SER A 1 93 ? -26.705 -5.028 18.460 1.00 63.75 93 SER A N 1
ATOM 737 C CA . SER A 1 93 ? -26.256 -6.096 17.552 1.00 63.75 93 SER A CA 1
ATOM 738 C C . SER A 1 93 ? -24.735 -6.216 17.414 1.00 63.75 93 SER A C 1
ATOM 740 O O . SER A 1 93 ? -24.264 -7.191 16.835 1.00 63.75 93 SER A O 1
ATOM 742 N N . ASP A 1 94 ? -23.966 -5.238 17.906 1.00 64.12 94 ASP A N 1
ATOM 743 C CA . ASP A 1 94 ? -22.501 -5.212 17.782 1.00 64.12 94 ASP A CA 1
ATOM 744 C C . ASP A 1 94 ? -21.760 -5.782 19.007 1.00 64.12 94 ASP A C 1
ATOM 746 O O . ASP A 1 94 ? -20.538 -5.964 18.944 1.00 64.12 94 ASP A O 1
ATOM 750 N N . LYS A 1 95 ? -22.477 -6.007 20.116 1.00 54.94 95 LYS A N 1
ATOM 751 C CA . LYS A 1 95 ? -21.956 -6.540 21.386 1.00 54.94 95 LYS A CA 1
ATOM 752 C C . LYS A 1 95 ? -22.058 -8.064 21.431 1.00 54.94 95 LYS A C 1
ATOM 754 O O . LYS A 1 95 ? -21.102 -8.674 21.968 1.00 54.94 95 LYS A O 1
#

Radius of gyration: 35.37 Å; chains: 1; bounding box: 63×20×98 Å

Sequence (95 aa):
MAIKAEPAIEKSQKVLEYLGTNDEKRRYYKLREKAIHDEVTRITGAREEGLQQGLQQGLQQGKKKNSIEVAKKMLQDGMDDNMIEKYSGLSKSDK